Protein AF-A0A5C4XI73-F1 (afdb_monomer_lite)

InterPro domains:
  IPR036390 Winged helix DNA-binding domain superfamily [SSF46785] (6-81)

Foldseek 3Di:
DDLLLLLLLFAQDKDFLVSSQVSCVVVVDRDDSVVSVVSQVVCVVVQQKDWDQDPVRTIIIHGHDDDVNVVSNVVSVVVVVVVVVVPPDD

Radius of gyration: 13.86 Å; chains: 1; bounding box: 39×37×29 Å

Organism: NCBI:txid585398

Structure (mmCIF, N/CA/C/O backbone):
data_AF-A0A5C4XI73-F1
#
_entry.id   AF-A0A5C4XI73-F1
#
loop_
_atom_site.group_PDB
_atom_site.id
_atom_site.type_symbol
_atom_site.label_atom_id
_atom_site.label_alt_id
_atom_site.label_comp_id
_atom_site.label_asym_id
_atom_site.label_entity_id
_atom_site.label_seq_id
_atom_site.pdbx_PDB_ins_code
_atom_site.Cartn_x
_atom_site.Cartn_y
_atom_site.Cartn_z
_atom_site.occupancy
_atom_site.B_iso_or_equiv
_atom_site.auth_seq_id
_atom_site.auth_comp_id
_atom_site.auth_asym_id
_atom_site.auth_atom_id
_atom_site.pdbx_PDB_model_num
ATOM 1 N N . MET A 1 1 ? 6.435 -7.480 -9.855 1.00 74.94 1 MET A N 1
ATOM 2 C CA . MET A 1 1 ? 6.067 -6.572 -8.750 1.00 74.94 1 MET A CA 1
ATOM 3 C C . MET A 1 1 ? 4.957 -7.232 -7.957 1.00 74.94 1 MET A C 1
ATOM 5 O O . MET A 1 1 ? 3.942 -7.596 -8.545 1.00 74.94 1 MET A O 1
ATOM 9 N N . LYS A 1 2 ? 5.175 -7.453 -6.666 1.00 81.31 2 LYS A N 1
ATOM 10 C CA . LYS A 1 2 ? 4.197 -8.043 -5.750 1.00 81.31 2 LYS A CA 1
ATOM 11 C C . LYS A 1 2 ? 3.293 -6.940 -5.189 1.00 81.31 2 LYS A C 1
ATOM 13 O O . LYS A 1 2 ? 3.620 -5.759 -5.263 1.00 81.31 2 LYS A O 1
ATOM 18 N N . ALA A 1 3 ? 2.134 -7.311 -4.645 1.00 81.44 3 ALA A N 1
ATOM 19 C CA . ALA A 1 3 ? 1.257 -6.352 -3.965 1.00 81.44 3 ALA A CA 1
ATOM 20 C C . ALA A 1 3 ? 1.976 -5.688 -2.772 1.00 81.44 3 ALA A C 1
ATOM 22 O O . ALA A 1 3 ? 1.832 -4.488 -2.558 1.00 81.44 3 ALA A O 1
ATOM 23 N N . ASN A 1 4 ? 2.828 -6.449 -2.082 1.00 85.81 4 ASN A N 1
ATOM 24 C CA . ASN A 1 4 ? 3.645 -5.995 -0.957 1.00 85.81 4 ASN A CA 1
ATOM 25 C C . ASN A 1 4 ? 4.540 -4.800 -1.324 1.00 85.81 4 ASN A C 1
ATOM 27 O O . ASN A 1 4 ? 4.619 -3.851 -0.553 1.00 85.81 4 ASN A O 1
ATOM 31 N N . ASP A 1 5 ? 5.118 -4.781 -2.530 1.00 84.38 5 ASP A N 1
ATOM 32 C CA . ASP A 1 5 ? 5.954 -3.662 -2.997 1.00 84.38 5 ASP A CA 1
ATOM 33 C C . ASP A 1 5 ? 5.151 -2.351 -3.056 1.00 84.38 5 ASP A C 1
ATOM 35 O O . ASP A 1 5 ? 5.665 -1.278 -2.745 1.00 84.38 5 ASP A O 1
ATOM 39 N N . VAL A 1 6 ? 3.866 -2.440 -3.429 1.00 85.38 6 VAL A N 1
ATOM 40 C CA . VAL A 1 6 ? 2.948 -1.293 -3.446 1.00 85.38 6 VAL A CA 1
ATOM 41 C C . VAL A 1 6 ? 2.654 -0.832 -2.026 1.00 85.38 6 VAL A C 1
ATOM 43 O O . VAL A 1 6 ? 2.735 0.365 -1.772 1.00 85.38 6 VAL A O 1
ATOM 46 N N . LEU A 1 7 ? 2.364 -1.756 -1.104 1.00 87.50 7 LEU A N 1
ATOM 47 C CA . LEU A 1 7 ? 2.085 -1.435 0.299 1.00 87.50 7 LEU A CA 1
ATOM 48 C C . LEU A 1 7 ? 3.280 -0.723 0.958 1.00 87.50 7 LEU A C 1
ATOM 50 O O . LEU A 1 7 ? 3.110 0.334 1.557 1.00 87.50 7 LEU A O 1
ATOM 54 N N . LEU A 1 8 ? 4.498 -1.227 0.739 1.00 87.25 8 LEU A N 1
ATOM 55 C CA . LEU A 1 8 ? 5.754 -0.659 1.253 1.00 87.25 8 LEU A CA 1
ATOM 56 C C . LEU A 1 8 ? 6.175 0.662 0.582 1.00 87.25 8 LEU A C 1
ATOM 58 O O . LEU A 1 8 ? 7.176 1.273 0.973 1.00 87.25 8 LEU A O 1
ATOM 62 N N . CYS A 1 9 ? 5.480 1.082 -0.475 1.00 86.69 9 CYS A N 1
ATOM 63 C CA . CYS A 1 9 ? 5.670 2.380 -1.125 1.00 86.69 9 CYS A CA 1
ATOM 64 C C . CYS A 1 9 ? 4.666 3.437 -0.650 1.00 86.69 9 CYS A C 1
ATOM 66 O O . CYS A 1 9 ? 4.837 4.618 -0.975 1.00 86.69 9 CYS A O 1
ATOM 68 N N . LEU A 1 10 ? 3.631 3.036 0.089 1.00 88.31 10 LEU A N 1
ATOM 69 C CA . LEU A 1 10 ? 2.658 3.957 0.657 1.00 88.31 10 LEU A CA 1
ATOM 70 C C . LEU A 1 10 ? 3.215 4.631 1.915 1.00 88.31 10 LEU A C 1
ATOM 72 O O . LEU A 1 10 ? 4.118 4.127 2.575 1.00 88.31 10 LEU A O 1
ATOM 76 N N . SER A 1 11 ? 2.679 5.810 2.213 1.00 84.19 11 SER A N 1
ATOM 77 C CA . SER A 1 11 ? 3.000 6.596 3.402 1.00 84.19 11 SER A CA 1
ATOM 78 C C . SER A 1 11 ? 1.736 6.871 4.200 1.00 84.19 11 SER A C 1
ATOM 80 O O . SER A 1 11 ? 0.625 6.727 3.686 1.00 84.19 11 SER A O 1
ATOM 82 N N . LEU A 1 12 ? 1.928 7.314 5.441 1.00 81.56 12 LEU A N 1
ATOM 83 C CA . LEU A 1 12 ? 0.861 7.841 6.292 1.00 81.56 12 LEU A CA 1
ATOM 84 C C . LEU A 1 12 ? 0.275 9.153 5.737 1.00 81.56 12 LEU A C 1
ATOM 86 O O . LEU A 1 12 ? -0.889 9.460 5.974 1.00 81.56 12 LEU A O 1
ATOM 90 N N . GLU A 1 13 ? 1.053 9.895 4.945 1.00 88.31 13 GLU A N 1
ATOM 91 C CA . GLU A 1 13 ? 0.586 11.083 4.226 1.00 88.31 13 GLU A CA 1
ATOM 92 C C . GLU A 1 13 ? -0.200 10.733 2.954 1.00 88.31 13 GLU A C 1
ATOM 94 O O . GLU A 1 13 ? 0.065 9.718 2.299 1.00 88.31 13 GLU A O 1
ATOM 99 N N . GLU A 1 14 ? -1.142 11.611 2.590 1.00 90.31 14 GLU A N 1
ATOM 100 C CA . GLU A 1 14 ? -1.939 11.514 1.365 1.00 90.31 14 GLU A CA 1
ATOM 101 C C . GLU A 1 14 ? -1.067 11.663 0.110 1.00 90.31 14 GLU A C 1
ATOM 103 O O . GLU A 1 14 ? -0.328 12.630 -0.055 1.00 90.31 14 GLU A O 1
ATOM 108 N N . GLN A 1 15 ? -1.202 10.721 -0.821 1.00 91.56 15 GLN A N 1
ATOM 109 C CA . GLN A 1 15 ? -0.439 10.702 -2.068 1.00 91.56 15 GLN A CA 1
ATOM 110 C C . GLN A 1 15 ? -1.341 10.480 -3.274 1.00 91.56 15 GLN A C 1
ATOM 112 O O . GLN A 1 15 ? -2.344 9.761 -3.203 1.00 91.56 15 GLN A O 1
ATOM 117 N N . ARG A 1 16 ? -0.955 11.036 -4.426 1.00 90.88 16 ARG A N 1
ATOM 118 C CA . ARG A 1 16 ? -1.618 10.721 -5.695 1.00 90.88 16 ARG A CA 1
ATOM 119 C C . ARG A 1 16 ? -1.105 9.393 -6.241 1.00 90.88 16 ARG A C 1
ATOM 121 O O . ARG A 1 16 ? 0.013 8.961 -5.973 1.00 90.88 16 ARG A O 1
ATOM 128 N N . GLN A 1 17 ? -1.906 8.762 -7.099 1.00 90.12 17 GLN A N 1
ATOM 129 C CA . GLN A 1 17 ? -1.500 7.533 -7.799 1.00 90.12 17 GLN A CA 1
ATOM 130 C C . GLN A 1 17 ? -0.231 7.724 -8.644 1.00 90.12 17 GLN A C 1
ATOM 132 O O . GLN A 1 17 ? 0.551 6.786 -8.775 1.00 90.12 17 GLN A O 1
ATOM 137 N N . SER A 1 18 ? -0.039 8.918 -9.219 1.00 89.00 18 SER A N 1
ATOM 138 C CA . SER A 1 18 ? 1.181 9.286 -9.947 1.00 89.00 18 SER A CA 1
ATOM 139 C C . SER A 1 18 ? 2.406 9.184 -9.048 1.00 89.00 18 SER A C 1
ATOM 141 O O . SER A 1 18 ? 3.366 8.511 -9.401 1.00 89.00 18 SER A O 1
ATOM 143 N N . ASP A 1 19 ? 2.322 9.754 -7.851 1.00 90.75 19 ASP A N 1
ATOM 144 C CA . ASP A 1 19 ? 3.447 9.861 -6.925 1.00 90.75 19 ASP A CA 1
ATOM 145 C C . ASP A 1 19 ? 3.845 8.472 -6.411 1.00 90.75 19 ASP A C 1
ATOM 147 O O . ASP A 1 19 ? 5.027 8.133 -6.337 1.00 90.75 19 ASP A O 1
ATOM 151 N N . ILE A 1 20 ? 2.848 7.622 -6.142 1.00 90.88 20 ILE A N 1
ATOM 152 C CA . ILE A 1 20 ? 3.052 6.219 -5.761 1.00 90.88 20 ILE A CA 1
ATOM 153 C C . ILE A 1 20 ? 3.727 5.444 -6.902 1.00 90.88 20 ILE A C 1
ATOM 155 O O . ILE A 1 20 ? 4.679 4.698 -6.664 1.00 90.88 20 ILE A O 1
ATOM 159 N N . ARG A 1 21 ? 3.278 5.629 -8.153 1.00 91.00 21 ARG A N 1
ATOM 160 C CA . ARG A 1 21 ? 3.906 4.994 -9.323 1.00 91.00 21 ARG A CA 1
ATOM 161 C C . ARG A 1 21 ? 5.351 5.447 -9.492 1.00 91.00 21 ARG A C 1
ATOM 163 O O . ARG A 1 21 ? 6.214 4.621 -9.777 1.00 91.00 21 ARG A O 1
ATOM 170 N N . ASP A 1 22 ? 5.623 6.731 -9.321 1.00 90.94 22 ASP A N 1
ATOM 171 C CA . ASP A 1 22 ? 6.963 7.278 -9.495 1.00 90.94 22 ASP A CA 1
ATOM 172 C C . ASP A 1 22 ? 7.911 6.748 -8.409 1.00 90.94 22 ASP A C 1
ATOM 174 O O . ASP A 1 22 ? 9.047 6.379 -8.708 1.00 90.94 22 ASP A O 1
ATOM 178 N N . ARG A 1 23 ? 7.434 6.590 -7.164 1.00 90.38 23 ARG A N 1
ATOM 179 C CA . ARG A 1 23 ? 8.183 5.910 -6.090 1.00 90.38 23 ARG A CA 1
ATOM 180 C C . ARG A 1 23 ? 8.463 4.442 -6.417 1.00 90.38 23 ARG A C 1
ATOM 182 O O . ARG A 1 23 ? 9.593 3.993 -6.237 1.00 90.38 23 ARG A O 1
ATOM 189 N N . LEU A 1 24 ? 7.474 3.714 -6.936 1.00 89.50 24 LEU A N 1
ATOM 190 C CA . LEU A 1 24 ? 7.653 2.331 -7.396 1.00 89.50 24 LEU A CA 1
ATOM 191 C C . LEU A 1 24 ? 8.678 2.247 -8.537 1.00 89.50 24 LEU A C 1
ATOM 193 O O . LEU A 1 24 ? 9.556 1.387 -8.513 1.00 89.50 24 LEU A O 1
ATOM 197 N N . THR A 1 25 ? 8.633 3.199 -9.469 1.00 89.06 25 THR A N 1
ATOM 198 C CA . THR A 1 25 ? 9.564 3.297 -10.605 1.00 89.06 25 THR A CA 1
ATOM 199 C C . THR A 1 25 ? 10.990 3.559 -10.142 1.00 89.06 25 THR A C 1
ATOM 201 O O . THR A 1 25 ? 11.912 2.895 -10.608 1.00 89.06 25 THR A O 1
ATOM 204 N N . LYS A 1 26 ? 11.181 4.436 -9.148 1.00 89.00 26 LYS A N 1
ATOM 205 C CA . LYS A 1 26 ? 12.487 4.662 -8.504 1.00 89.00 26 LYS A CA 1
ATOM 206 C C . LYS A 1 26 ? 13.048 3.413 -7.816 1.00 89.00 26 LYS A C 1
ATOM 208 O O . LYS A 1 26 ? 14.261 3.290 -7.704 1.00 89.00 26 LYS A O 1
ATOM 213 N N . ARG A 1 27 ? 12.192 2.482 -7.383 1.00 85.06 27 ARG A N 1
ATOM 214 C CA . ARG A 1 27 ? 12.591 1.169 -6.838 1.00 85.06 27 ARG A CA 1
ATOM 215 C C . ARG A 1 27 ? 12.771 0.088 -7.917 1.00 85.06 27 ARG A C 1
ATOM 217 O O . ARG A 1 27 ? 12.961 -1.075 -7.584 1.00 85.06 27 ARG A O 1
ATOM 224 N N . GLY A 1 28 ? 12.710 0.453 -9.200 1.00 86.69 28 GLY A N 1
ATOM 225 C CA . GLY A 1 28 ? 12.876 -0.469 -10.328 1.00 86.69 28 GLY A CA 1
ATOM 226 C C . GLY A 1 28 ? 11.593 -1.185 -10.762 1.00 86.69 28 GLY A C 1
ATOM 227 O O . GLY A 1 28 ? 11.642 -2.075 -11.610 1.00 86.69 28 GLY A O 1
ATOM 228 N N . HIS A 1 29 ? 10.430 -0.817 -10.219 1.00 86.94 29 HIS A N 1
ATOM 229 C CA . HIS A 1 29 ? 9.145 -1.381 -10.627 1.00 86.94 29 HIS A CA 1
ATOM 230 C C . HIS A 1 29 ? 8.408 -0.443 -11.580 1.00 86.94 29 HIS A C 1
ATOM 232 O O . HIS A 1 29 ? 8.100 0.683 -11.218 1.00 86.94 29 HIS A O 1
ATOM 238 N N . VAL A 1 30 ? 8.010 -0.926 -12.759 1.00 86.12 30 VAL A N 1
ATOM 239 C CA . VAL A 1 30 ? 7.237 -0.126 -13.728 1.00 86.12 30 VAL A CA 1
ATOM 240 C C . VAL A 1 30 ? 5.805 -0.667 -13.841 1.00 86.12 30 VAL A C 1
ATOM 242 O O . VAL A 1 30 ? 5.471 -1.349 -14.812 1.00 86.12 30 VAL A O 1
ATOM 245 N N . PRO A 1 31 ? 4.936 -0.458 -12.833 1.00 84.62 31 PRO A N 1
ATOM 246 C CA . PRO A 1 31 ? 3.578 -0.969 -12.891 1.00 84.62 31 PRO A CA 1
ATOM 247 C C . PRO A 1 31 ? 2.711 -0.172 -13.858 1.00 84.62 31 PRO A C 1
ATOM 249 O O . PRO A 1 31 ? 2.787 1.056 -13.946 1.00 84.62 31 PRO A O 1
ATOM 252 N N . SER A 1 32 ? 1.787 -0.871 -14.515 1.00 90.19 32 SER A N 1
ATOM 253 C CA . SER A 1 32 ? 0.712 -0.198 -15.232 1.00 90.19 32 SER A CA 1
ATOM 254 C C . SER A 1 32 ? -0.203 0.539 -14.247 1.00 90.19 32 SER A C 1
ATOM 256 O O . SER A 1 32 ? -0.483 0.064 -13.142 1.00 90.19 32 SER A O 1
ATOM 258 N N . MET A 1 33 ? -0.729 1.695 -14.661 1.00 87.81 33 MET A N 1
ATOM 259 C CA . MET A 1 33 ? -1.686 2.457 -13.845 1.00 87.81 33 MET A CA 1
ATOM 260 C C . MET A 1 33 ? -2.954 1.651 -13.538 1.00 87.81 33 MET A C 1
ATOM 262 O O . MET A 1 33 ? -3.533 1.798 -12.464 1.00 87.81 33 MET A O 1
ATOM 266 N N . ALA A 1 34 ? -3.378 0.780 -14.459 1.00 90.19 34 ALA A N 1
ATOM 267 C CA . ALA A 1 34 ? -4.513 -0.114 -14.250 1.00 90.19 34 ALA A CA 1
ATOM 268 C C . ALA A 1 34 ? -4.245 -1.113 -13.114 1.00 90.19 34 ALA A C 1
ATOM 270 O O . ALA A 1 34 ? -5.088 -1.278 -12.231 1.00 90.19 34 ALA A O 1
ATOM 271 N N . TYR A 1 35 ? -3.054 -1.724 -13.097 1.00 89.81 35 TYR A N 1
ATOM 272 C CA . TYR A 1 35 ? -2.645 -2.625 -12.023 1.00 89.81 35 TYR A CA 1
ATOM 273 C C . TYR A 1 35 ? -2.552 -1.885 -10.687 1.00 89.81 35 TYR A C 1
ATOM 275 O O . TYR A 1 35 ? -3.143 -2.325 -9.704 1.00 89.81 35 TYR A O 1
ATOM 283 N N . LEU A 1 36 ? -1.885 -0.725 -10.660 1.00 90.56 36 LEU A N 1
ATOM 284 C CA . LEU A 1 36 ? -1.745 0.079 -9.445 1.00 90.56 36 LEU A CA 1
ATOM 285 C C . LEU A 1 36 ? -3.113 0.454 -8.856 1.00 90.56 36 LEU A C 1
ATOM 287 O O . LEU A 1 36 ? -3.350 0.253 -7.669 1.00 90.56 36 LEU A O 1
ATOM 291 N N . ARG A 1 37 ? -4.051 0.917 -9.691 1.00 90.56 37 ARG A N 1
ATOM 292 C CA . ARG A 1 37 ? -5.424 1.229 -9.263 1.00 90.56 37 ARG A CA 1
ATOM 293 C C . ARG A 1 37 ? -6.148 0.021 -8.686 1.00 90.56 37 ARG A C 1
ATOM 295 O O . ARG A 1 37 ? -6.825 0.157 -7.670 1.00 90.56 37 ARG A O 1
ATOM 302 N N . LYS A 1 38 ? -6.033 -1.143 -9.330 1.00 91.75 38 LYS A N 1
ATOM 303 C CA . LYS A 1 38 ? -6.663 -2.380 -8.853 1.00 91.75 38 LYS A CA 1
ATOM 304 C C . LYS A 1 38 ? -6.116 -2.774 -7.480 1.00 91.75 38 LYS A C 1
ATOM 306 O O . LYS A 1 38 ? -6.900 -3.070 -6.586 1.00 91.75 38 LYS A O 1
ATOM 311 N N . THR A 1 39 ? -4.799 -2.714 -7.304 1.00 92.62 39 THR A N 1
ATOM 312 C CA . THR A 1 39 ? -4.133 -3.039 -6.036 1.00 92.62 39 THR A CA 1
ATOM 313 C C . THR A 1 39 ? -4.518 -2.065 -4.926 1.00 92.62 39 THR A C 1
ATOM 315 O O . THR A 1 39 ? -4.908 -2.502 -3.851 1.00 92.62 39 THR A O 1
ATOM 318 N N . LEU A 1 40 ? -4.517 -0.755 -5.194 1.00 91.62 40 LEU A N 1
ATOM 319 C CA . LEU A 1 40 ? -4.916 0.253 -4.206 1.00 91.62 40 LEU A CA 1
ATOM 320 C C . LEU A 1 40 ? -6.384 0.121 -3.786 1.00 91.62 40 LEU A C 1
ATOM 322 O O . LEU A 1 40 ? -6.705 0.290 -2.615 1.00 91.62 40 LEU A O 1
ATOM 326 N N . ARG A 1 41 ? -7.283 -0.211 -4.722 1.00 91.38 41 ARG A N 1
ATOM 327 C CA . ARG A 1 41 ? -8.687 -0.496 -4.388 1.00 91.38 41 ARG A CA 1
ATOM 328 C C . ARG A 1 41 ? -8.831 -1.742 -3.527 1.00 91.38 41 ARG A C 1
ATOM 330 O O . ARG A 1 41 ? -9.648 -1.731 -2.618 1.00 91.38 41 ARG A O 1
ATOM 337 N N . LYS A 1 42 ? -8.048 -2.787 -3.808 1.00 92.88 42 LYS A N 1
ATOM 338 C CA . LYS A 1 42 ? -8.032 -3.994 -2.980 1.00 92.88 42 LYS A CA 1
ATOM 339 C C . LYS A 1 42 ? -7.585 -3.659 -1.556 1.00 92.88 42 LYS A C 1
ATOM 341 O O . LYS A 1 42 ? -8.307 -3.962 -0.624 1.00 92.88 42 LYS A O 1
ATOM 346 N N . PHE A 1 43 ? -6.480 -2.936 -1.398 1.00 93.00 43 PHE A N 1
ATOM 347 C CA . PHE A 1 43 ? -6.017 -2.511 -0.076 1.00 93.00 43 PHE A CA 1
ATOM 348 C C . PHE A 1 43 ? -7.002 -1.603 0.656 1.00 93.00 43 PHE A C 1
ATOM 350 O O . PHE A 1 43 ? -7.107 -1.688 1.873 1.00 93.00 43 PHE A O 1
ATOM 357 N N . ALA A 1 44 ? -7.748 -0.767 -0.066 1.00 91.56 44 ALA A N 1
ATOM 358 C CA . ALA A 1 44 ? -8.813 0.016 0.545 1.00 91.56 44 ALA A CA 1
ATOM 359 C C . ALA A 1 44 ? -9.992 -0.848 1.017 1.00 91.56 44 ALA A C 1
ATOM 361 O O . ALA A 1 44 ? -10.547 -0.587 2.078 1.00 91.56 44 ALA A O 1
ATOM 362 N N . ALA A 1 45 ? -10.350 -1.891 0.263 1.00 91.75 45 ALA A N 1
ATOM 363 C CA . ALA A 1 45 ? -11.367 -2.856 0.679 1.00 91.75 45 ALA A CA 1
ATOM 364 C C . ALA A 1 45 ? -10.910 -3.699 1.883 1.00 91.75 45 ALA A C 1
ATOM 366 O O . ALA A 1 45 ? -11.714 -3.981 2.763 1.00 91.75 45 ALA A O 1
ATOM 367 N N . ASP A 1 46 ? -9.619 -4.034 1.942 1.00 89.94 46 ASP A N 1
ATOM 368 C CA . ASP A 1 46 ? -9.001 -4.788 3.039 1.00 89.94 46 ASP A CA 1
ATOM 369 C C . ASP A 1 46 ? -8.732 -3.910 4.286 1.00 89.94 46 ASP A C 1
ATOM 371 O O . ASP A 1 46 ? -8.176 -4.387 5.271 1.00 89.94 46 ASP A O 1
ATOM 375 N N . GLY A 1 47 ? -9.088 -2.618 4.257 1.00 91.50 47 GLY A N 1
ATOM 376 C CA . GLY A 1 47 ? -8.882 -1.686 5.373 1.00 91.50 47 GLY A CA 1
ATOM 377 C C . GLY A 1 47 ? -7.430 -1.240 5.581 1.00 91.50 47 GLY A C 1
ATOM 378 O O . GLY A 1 47 ? -7.135 -0.558 6.555 1.00 91.50 47 GLY A O 1
ATOM 379 N N . LEU A 1 48 ? -6.522 -1.581 4.663 1.00 91.19 48 LEU A N 1
ATOM 380 C CA . LEU A 1 48 ? -5.095 -1.260 4.759 1.00 91.19 48 LEU A CA 1
ATOM 381 C C . LEU A 1 48 ? -4.763 0.160 4.281 1.00 91.19 48 LEU A C 1
ATOM 383 O O . LEU A 1 48 ? -3.727 0.728 4.628 1.00 91.19 48 LEU A O 1
ATOM 387 N N . VAL A 1 49 ? -5.620 0.727 3.432 1.00 92.94 49 VAL A N 1
ATOM 388 C CA . VAL A 1 49 ? -5.403 2.017 2.771 1.00 92.94 49 VAL A CA 1
ATOM 389 C C . VAL A 1 49 ? -6.678 2.839 2.817 1.00 92.94 49 VAL A C 1
ATOM 391 O O . VAL A 1 49 ? -7.752 2.366 2.466 1.00 92.94 49 VAL A O 1
ATOM 394 N N . VAL A 1 50 ? -6.562 4.113 3.169 1.00 92.88 50 VAL A N 1
ATOM 395 C CA . VAL A 1 50 ? -7.674 5.058 3.082 1.00 92.88 50 VAL A CA 1
ATOM 396 C C . VAL A 1 50 ? -7.622 5.758 1.731 1.00 92.88 50 VAL A C 1
ATOM 398 O O . VAL A 1 50 ? -6.587 6.295 1.333 1.00 92.88 50 VAL A O 1
ATOM 401 N N . MET A 1 51 ? -8.753 5.763 1.024 1.00 92.88 51 MET A N 1
ATOM 40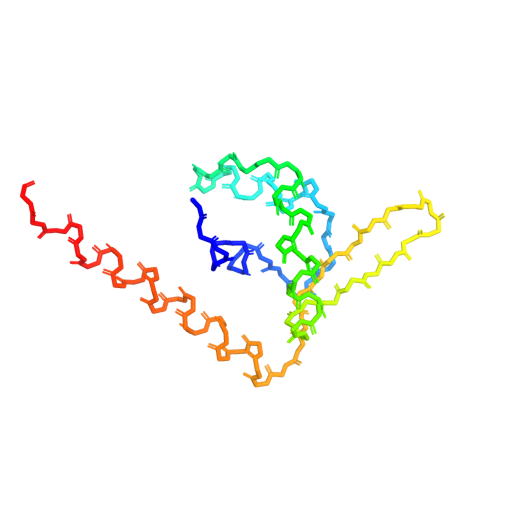2 C CA . MET A 1 51 ? -8.930 6.518 -0.213 1.00 92.88 51 MET A CA 1
ATOM 403 C C . MET A 1 51 ? -9.782 7.755 0.055 1.00 92.88 51 MET A C 1
ATOM 405 O O . MET A 1 51 ? -10.920 7.643 0.505 1.00 92.88 51 MET A O 1
ATOM 409 N N . ARG A 1 52 ? -9.268 8.927 -0.312 1.00 90.94 52 ARG A N 1
ATOM 410 C CA . ARG A 1 52 ? -10.031 10.175 -0.330 1.00 90.94 52 ARG A CA 1
ATOM 411 C C . ARG A 1 52 ? -10.232 10.633 -1.765 1.00 90.94 52 ARG A C 1
ATOM 413 O O . ARG A 1 52 ? -9.283 10.727 -2.543 1.00 90.94 52 ARG A O 1
ATOM 420 N N . LYS A 1 53 ? -11.477 10.931 -2.126 1.00 89.25 53 LYS A N 1
ATOM 421 C CA . LYS A 1 53 ? -11.806 11.554 -3.409 1.00 89.25 53 LYS A CA 1
ATOM 422 C C . LYS A 1 53 ? -11.853 13.068 -3.216 1.00 89.25 53 LYS A C 1
ATOM 424 O O . LYS A 1 53 ? -12.581 13.548 -2.355 1.00 89.25 53 LYS A O 1
ATOM 429 N N . ALA A 1 54 ? -11.062 13.799 -3.987 1.00 85.50 54 ALA A N 1
ATOM 430 C CA . ALA A 1 54 ? -11.110 15.252 -4.031 1.00 85.50 54 ALA A CA 1
ATOM 431 C C . ALA A 1 54 ? -12.190 15.737 -5.004 1.00 85.50 54 ALA A C 1
ATOM 433 O O . ALA A 1 54 ? -12.572 15.028 -5.940 1.00 85.50 54 ALA A O 1
ATOM 434 N N . GLU A 1 55 ? -12.654 16.968 -4.795 1.00 83.88 55 GLU A N 1
ATOM 435 C CA . GLU A 1 55 ? -13.714 17.602 -5.591 1.00 83.88 55 GLU A CA 1
ATOM 436 C C . GLU A 1 55 ? -13.341 17.739 -7.072 1.00 83.88 55 GLU A C 1
ATOM 438 O O . GLU A 1 55 ? -14.189 17.595 -7.946 1.00 83.88 55 GLU A O 1
ATOM 443 N N . ASN A 1 56 ? -12.050 17.896 -7.374 1.00 85.12 56 ASN A N 1
ATOM 444 C CA . ASN A 1 56 ? -11.521 17.924 -8.741 1.00 85.12 56 ASN A CA 1
ATOM 445 C C . ASN A 1 56 ? -11.457 16.540 -9.425 1.00 85.12 56 ASN A C 1
ATOM 447 O O . ASN A 1 56 ? -10.848 16.402 -10.484 1.00 85.12 56 ASN A O 1
ATOM 451 N N . GLY A 1 57 ? -12.018 15.496 -8.808 1.00 81.44 57 GLY A N 1
ATOM 452 C CA . GLY A 1 57 ? -11.997 14.126 -9.322 1.00 81.44 57 GLY A CA 1
ATOM 453 C C . GLY A 1 57 ? -10.697 13.360 -9.055 1.00 81.44 57 GLY A C 1
ATOM 454 O O . GLY A 1 57 ? -10.596 12.192 -9.437 1.00 81.44 57 GLY A O 1
ATOM 455 N N . GLY A 1 58 ? -9.716 13.969 -8.383 1.00 84.69 58 GLY A N 1
ATOM 456 C CA . GLY A 1 58 ? -8.493 13.298 -7.949 1.00 84.69 58 GLY A CA 1
ATOM 457 C C . GLY A 1 58 ? -8.752 12.268 -6.845 1.00 84.69 58 GLY A C 1
ATOM 458 O O . GLY A 1 58 ? -9.586 12.474 -5.967 1.00 84.69 58 GLY A O 1
ATOM 459 N N . CYS A 1 59 ? -8.015 11.157 -6.865 1.00 87.62 59 CYS A N 1
ATOM 460 C CA . CYS A 1 59 ? -7.993 10.189 -5.767 1.00 87.62 59 CYS A CA 1
ATOM 461 C C . CYS A 1 59 ? -6.653 10.264 -5.036 1.00 87.62 59 CYS A C 1
ATOM 463 O O . CYS A 1 59 ? -5.602 10.090 -5.661 1.00 87.62 59 CYS A O 1
ATOM 465 N N . PHE A 1 60 ? -6.725 10.441 -3.724 1.00 91.25 60 PHE A N 1
ATOM 466 C CA . PHE A 1 60 ? -5.598 10.417 -2.805 1.00 91.25 60 PHE A CA 1
ATOM 467 C C . PHE A 1 60 ? -5.644 9.145 -1.965 1.00 91.25 60 PHE A C 1
ATOM 469 O O . PHE A 1 60 ? -6.725 8.665 -1.617 1.00 91.25 60 PHE A O 1
ATOM 476 N N . TYR A 1 61 ? -4.472 8.589 -1.682 1.00 92.38 61 TYR A N 1
ATOM 477 C CA . TYR A 1 61 ? -4.303 7.340 -0.950 1.00 92.38 61 TYR A CA 1
ATOM 478 C C . TYR A 1 61 ? -3.295 7.549 0.173 1.00 92.38 61 TYR A C 1
ATOM 480 O O . TYR A 1 61 ? -2.242 8.146 -0.056 1.00 92.38 61 TYR A O 1
ATOM 488 N N . ARG A 1 62 ? -3.600 7.023 1.356 1.00 93.00 62 ARG A N 1
ATOM 489 C CA . ARG A 1 62 ? -2.671 6.930 2.489 1.00 93.00 62 ARG A CA 1
ATOM 490 C C . ARG A 1 62 ? -2.814 5.578 3.172 1.00 93.00 62 ARG A C 1
ATOM 492 O O . ARG A 1 62 ? -3.872 4.958 3.063 1.00 93.00 62 ARG A O 1
ATOM 499 N N . LEU A 1 63 ? -1.782 5.129 3.875 1.00 92.00 63 LEU A N 1
ATOM 500 C CA . LEU A 1 63 ? -1.917 3.984 4.776 1.00 92.00 63 LEU A CA 1
ATOM 501 C C . LEU A 1 63 ? -2.992 4.285 5.826 1.00 92.00 63 LEU A C 1
ATOM 503 O O . LEU A 1 63 ? -3.097 5.413 6.316 1.00 92.00 63 LEU A O 1
ATOM 507 N N . ALA A 1 64 ? -3.811 3.279 6.119 1.00 9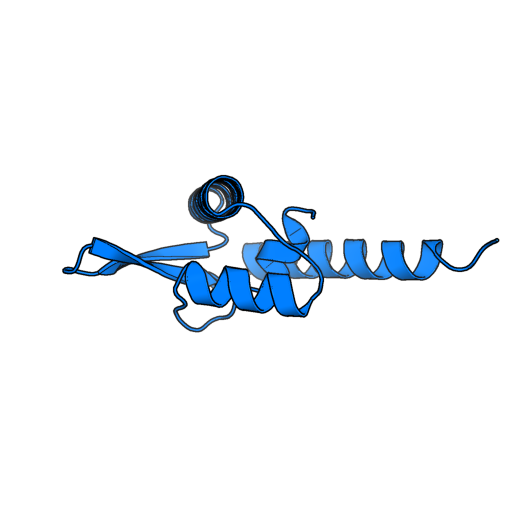1.19 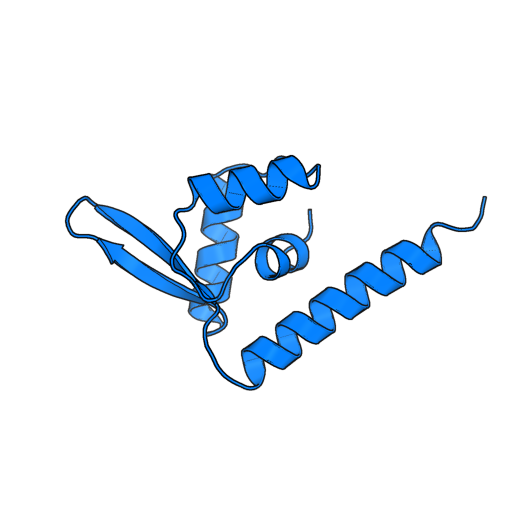64 ALA A N 1
ATOM 508 C CA . ALA A 1 64 ? -4.662 3.313 7.295 1.00 91.19 64 ALA A CA 1
ATOM 509 C C . ALA A 1 64 ? -3.801 3.167 8.564 1.00 91.19 64 ALA A C 1
ATOM 511 O O . ALA A 1 64 ? -2.599 2.910 8.494 1.00 91.19 64 ALA A O 1
ATOM 512 N N . GLU A 1 65 ? -4.423 3.335 9.723 1.00 87.56 65 GLU A N 1
ATOM 513 C CA . GLU A 1 65 ? -3.781 3.159 11.025 1.00 87.56 65 GLU A CA 1
ATOM 514 C C . GLU A 1 65 ? -4.375 1.928 11.717 1.00 87.56 65 GLU A C 1
ATOM 516 O O . GLU A 1 65 ? -5.563 1.639 11.554 1.00 87.56 65 GLU A O 1
ATOM 521 N N . GLY A 1 66 ? -3.551 1.213 12.485 1.00 88.62 66 GLY A N 1
ATOM 522 C CA . GLY A 1 66 ? -3.975 0.081 13.308 1.00 88.62 66 GLY A CA 1
ATOM 523 C C . GLY A 1 66 ? -3.184 -1.206 13.074 1.00 88.62 66 GLY A C 1
ATOM 524 O O . GLY A 1 66 ? -2.438 -1.349 12.105 1.00 88.62 66 GLY A O 1
ATOM 525 N N . GLU A 1 67 ? -3.406 -2.169 13.966 1.00 87.75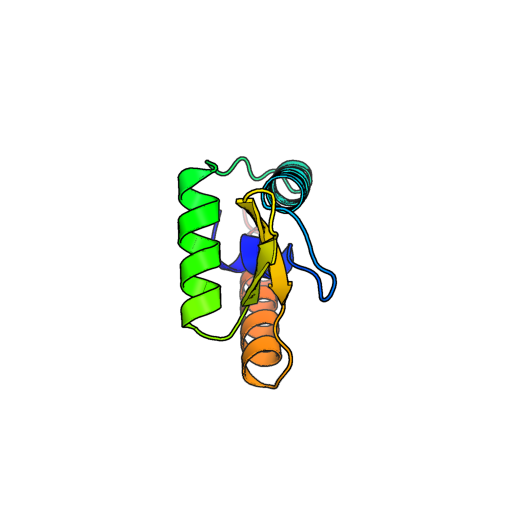 67 GLU A N 1
ATOM 526 C CA . GLU A 1 67 ? -2.665 -3.436 14.053 1.00 87.75 67 GLU A CA 1
ATOM 527 C C . GLU A 1 67 ? -2.678 -4.238 12.741 1.00 87.75 67 GLU A C 1
ATOM 529 O O . GLU A 1 67 ? -1.662 -4.794 12.333 1.00 87.75 67 GLU A O 1
ATOM 534 N N . ALA A 1 68 ? -3.801 -4.243 12.016 1.00 86.31 68 ALA A N 1
ATOM 535 C CA . ALA A 1 68 ? -3.905 -4.942 10.734 1.00 86.31 68 ALA A CA 1
ATOM 536 C C . ALA A 1 68 ? -2.958 -4.370 9.661 1.00 86.31 68 ALA A C 1
ATOM 538 O O . ALA A 1 68 ? -2.445 -5.113 8.822 1.00 86.31 68 ALA A O 1
ATOM 539 N N . VAL A 1 69 ? -2.710 -3.056 9.688 1.00 88.75 69 VAL A N 1
ATOM 540 C CA . VAL A 1 69 ? -1.778 -2.388 8.768 1.00 88.75 69 VAL A CA 1
ATOM 541 C C . VAL A 1 69 ? -0.345 -2.713 9.150 1.00 88.75 69 VAL A C 1
ATOM 543 O O . VAL A 1 69 ? 0.452 -3.043 8.275 1.00 88.75 69 VAL A O 1
ATOM 546 N N . GLU A 1 70 ? -0.027 -2.664 10.443 1.00 88.19 70 GLU A N 1
ATOM 547 C CA . GLU A 1 70 ? 1.296 -3.020 10.959 1.00 88.19 70 GLU A CA 1
ATOM 548 C C . GLU A 1 70 ? 1.645 -4.473 10.627 1.00 88.19 70 GLU A C 1
ATOM 550 O O . GLU A 1 70 ? 2.695 -4.720 10.042 1.00 88.19 70 GLU A O 1
ATOM 555 N N . ALA A 1 71 ? 0.730 -5.417 10.863 1.00 88.62 71 ALA A N 1
ATOM 556 C CA . ALA A 1 71 ? 0.918 -6.824 10.513 1.00 88.62 71 ALA A CA 1
ATOM 557 C C . ALA A 1 71 ? 1.109 -7.036 8.999 1.00 88.62 71 ALA A C 1
ATOM 559 O O . ALA A 1 71 ? 1.943 -7.839 8.570 1.00 88.62 71 ALA A O 1
ATOM 560 N N . ALA A 1 72 ? 0.364 -6.305 8.163 1.00 88.50 72 ALA A N 1
ATOM 561 C CA . ALA A 1 72 ? 0.523 -6.375 6.713 1.00 88.50 72 ALA A CA 1
ATOM 562 C C . ALA A 1 72 ? 1.868 -5.789 6.245 1.00 88.50 72 ALA A C 1
ATOM 564 O O . ALA A 1 72 ? 2.483 -6.328 5.321 1.00 88.50 72 ALA A O 1
ATOM 565 N N . LEU A 1 73 ? 2.334 -4.705 6.874 1.00 89.38 73 LEU A N 1
ATOM 566 C CA . LEU A 1 73 ? 3.646 -4.111 6.612 1.00 89.38 73 LEU A CA 1
ATOM 567 C C . LEU A 1 73 ? 4.783 -5.027 7.065 1.00 89.38 73 LEU A C 1
ATOM 569 O O . LEU A 1 73 ? 5.749 -5.183 6.321 1.00 89.38 73 LEU A O 1
ATOM 573 N N . ASP A 1 74 ? 4.653 -5.657 8.230 1.00 89.00 74 ASP A N 1
ATOM 574 C CA . ASP A 1 74 ? 5.640 -6.590 8.775 1.00 89.00 74 ASP A CA 1
ATOM 575 C C . ASP A 1 74 ? 5.769 -7.831 7.879 1.00 89.00 74 ASP A C 1
ATOM 577 O O . ASP A 1 74 ? 6.850 -8.148 7.383 1.00 89.00 74 ASP A O 1
ATOM 581 N N . SER A 1 75 ? 4.639 -8.432 7.491 1.00 87.31 75 SER A N 1
ATOM 582 C CA . SER A 1 75 ? 4.609 -9.538 6.523 1.00 87.31 75 SER A CA 1
ATOM 583 C C . SER A 1 75 ? 5.202 -9.152 5.158 1.00 87.31 75 SER A C 1
ATOM 585 O O . SER A 1 75 ? 5.899 -9.945 4.504 1.00 87.31 75 SER A O 1
ATOM 587 N N . ALA A 1 76 ? 4.949 -7.920 4.703 1.00 86.94 76 ALA A N 1
ATOM 588 C CA . ALA A 1 76 ? 5.531 -7.398 3.474 1.00 86.94 76 ALA A CA 1
ATOM 589 C C . ALA A 1 76 ? 7.058 -7.247 3.582 1.00 86.94 76 ALA A C 1
ATOM 591 O O . ALA A 1 76 ? 7.768 -7.637 2.648 1.00 86.94 76 ALA A O 1
ATOM 592 N N . TRP A 1 77 ? 7.554 -6.747 4.716 1.00 84.44 77 TRP A N 1
ATOM 593 C CA . TRP A 1 77 ? 8.978 -6.629 5.024 1.00 84.44 77 TRP A CA 1
ATOM 594 C C . TRP A 1 77 ? 9.675 -7.983 5.111 1.00 84.44 77 TRP A C 1
ATOM 596 O O . TRP A 1 77 ? 10.719 -8.164 4.478 1.00 84.44 77 TRP A O 1
ATOM 606 N N . ASP A 1 78 ? 9.083 -8.951 5.805 1.00 87.19 78 ASP A N 1
ATOM 607 C CA . ASP A 1 78 ? 9.609 -10.311 5.907 1.00 87.19 78 ASP A CA 1
ATOM 608 C C . ASP A 1 78 ? 9.728 -10.968 4.534 1.00 87.19 78 ASP A C 1
ATOM 610 O O . ASP A 1 78 ? 10.774 -11.513 4.178 1.00 87.19 78 ASP A O 1
ATOM 614 N N . THR A 1 79 ? 8.702 -10.821 3.694 1.00 82.12 79 THR A N 1
ATOM 615 C CA . THR A 1 79 ? 8.733 -11.332 2.318 1.00 82.12 79 THR A CA 1
ATOM 616 C C . THR A 1 79 ? 9.881 -10.719 1.509 1.00 82.12 79 THR A C 1
ATOM 618 O O . THR A 1 79 ? 10.526 -11.414 0.716 1.00 82.12 79 THR A O 1
ATOM 621 N N . GLN A 1 80 ? 10.140 -9.419 1.679 1.00 77.88 80 GLN A N 1
ATOM 622 C CA . GLN A 1 80 ? 11.234 -8.734 0.992 1.00 77.88 80 GLN A CA 1
ATOM 623 C C . GLN A 1 80 ? 12.600 -9.181 1.534 1.00 77.88 80 GLN A C 1
ATOM 625 O O . GLN A 1 80 ? 13.514 -9.452 0.753 1.00 77.88 80 GLN A O 1
ATOM 630 N N . ARG A 1 81 ? 12.736 -9.328 2.854 1.00 76.12 81 ARG A N 1
ATOM 631 C CA . ARG A 1 81 ? 13.957 -9.798 3.518 1.00 76.12 81 ARG A CA 1
ATOM 632 C C . ARG A 1 81 ? 14.306 -11.235 3.126 1.00 76.12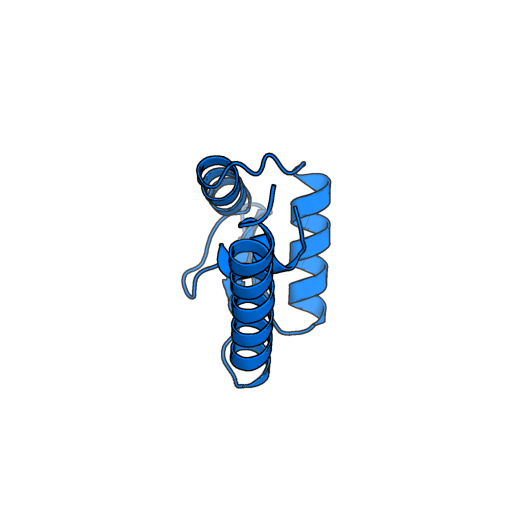 81 ARG A C 1
ATOM 634 O O . ARG A 1 81 ? 15.461 -11.506 2.798 1.00 76.12 81 ARG A O 1
ATOM 641 N N . SER A 1 82 ? 13.329 -12.141 3.095 1.00 73.12 82 SER A N 1
ATOM 642 C CA . SER A 1 82 ? 13.529 -13.521 2.635 1.00 73.12 82 SER A CA 1
ATOM 643 C C . SER A 1 82 ? 13.919 -13.583 1.159 1.00 73.12 82 SER A C 1
ATOM 645 O O . SER A 1 82 ? 14.771 -14.387 0.789 1.00 73.12 82 SER A O 1
ATOM 647 N N . ALA A 1 83 ? 13.366 -12.706 0.312 1.00 65.44 83 ALA A N 1
ATOM 648 C CA . ALA A 1 83 ? 13.774 -12.621 -1.090 1.00 65.44 83 ALA A CA 1
ATOM 649 C C . ALA A 1 83 ? 15.252 -12.213 -1.229 1.00 65.44 83 ALA A C 1
ATOM 651 O O . ALA A 1 83 ? 15.979 -12.815 -2.020 1.00 65.44 83 ALA A O 1
ATOM 652 N N . ILE A 1 84 ? 15.719 -11.263 -0.411 1.00 63.44 84 ILE A N 1
ATOM 653 C CA . ILE A 1 84 ? 17.125 -10.832 -0.379 1.00 63.44 84 ILE A CA 1
ATOM 654 C C . ILE A 1 84 ? 18.037 -11.958 0.136 1.00 63.44 84 ILE A C 1
ATOM 656 O O . ILE A 1 84 ? 19.088 -12.202 -0.452 1.00 63.44 84 ILE A O 1
ATOM 660 N N . SER A 1 85 ? 17.636 -12.693 1.181 1.00 61.06 85 SER A N 1
ATOM 661 C CA . SER A 1 85 ? 18.461 -13.784 1.728 1.00 61.06 85 SER A CA 1
ATOM 662 C C . SER A 1 85 ? 18.518 -15.018 0.818 1.00 61.06 85 SER A C 1
ATOM 664 O O . SER A 1 85 ? 19.477 -15.782 0.889 1.00 61.06 85 SER A O 1
ATOM 666 N N . SER A 1 86 ? 17.516 -15.221 -0.044 1.00 59.66 86 SER A N 1
ATOM 667 C CA . SER A 1 86 ? 17.487 -16.316 -1.026 1.00 59.66 86 SER A CA 1
ATOM 668 C C . SER A 1 86 ? 18.273 -16.037 -2.317 1.00 59.66 86 SER A C 1
ATOM 670 O O . SER A 1 86 ? 18.534 -16.965 -3.075 1.00 59.66 86 SER A O 1
ATOM 672 N N . GLY A 1 87 ? 18.684 -14.785 -2.562 1.00 52.12 87 GLY A N 1
ATOM 673 C CA . GLY A 1 87 ? 19.435 -14.375 -3.759 1.00 52.12 87 GLY A CA 1
ATOM 674 C C . GLY A 1 87 ? 20.955 -14.560 -3.676 1.00 52.12 87 GLY A C 1
ATOM 675 O O . GLY A 1 87 ? 21.661 -14.227 -4.621 1.00 52.12 87 GLY A O 1
ATOM 676 N N . GLY A 1 88 ? 21.474 -15.078 -2.559 1.00 47.94 88 GLY A N 1
ATOM 677 C CA . GLY A 1 88 ? 22.897 -15.349 -2.342 1.00 47.94 88 GLY A CA 1
ATOM 678 C C . GLY A 1 88 ? 23.261 -16.823 -2.521 1.00 47.94 88 GLY A C 1
ATOM 679 O O . GLY A 1 88 ? 23.781 -17.430 -1.589 1.00 47.94 88 GLY A O 1
ATOM 680 N N . ARG A 1 89 ? 22.949 -17.429 -3.672 1.00 47.53 89 ARG A N 1
ATOM 681 C CA . ARG A 1 89 ? 23.543 -18.706 -4.114 1.00 47.53 89 ARG A CA 1
ATOM 682 C C . ARG A 1 89 ? 23.247 -18.947 -5.594 1.00 47.53 89 ARG A C 1
ATOM 684 O O . ARG A 1 89 ? 22.195 -19.482 -5.917 1.00 47.53 89 ARG A O 1
ATOM 691 N N . THR A 1 90 ? 24.168 -18.500 -6.443 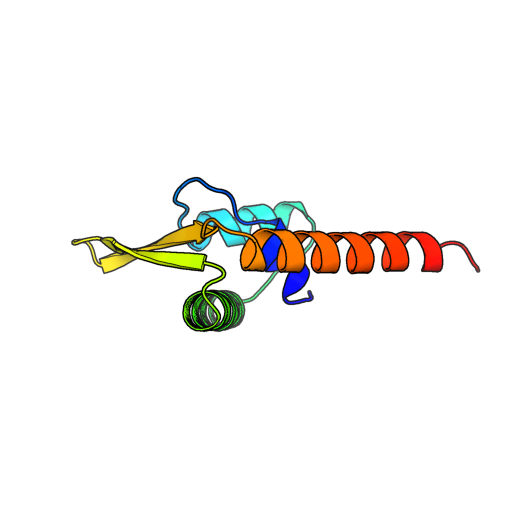1.00 44.12 90 THR A N 1
ATOM 692 C CA . THR A 1 90 ? 24.889 -19.244 -7.502 1.00 44.12 90 THR A CA 1
ATOM 693 C C . THR A 1 90 ? 25.667 -18.245 -8.333 1.00 44.12 90 THR A C 1
ATOM 695 O O . THR A 1 90 ? 25.019 -17.290 -8.817 1.00 44.12 90 THR A O 1
#

Sequence (90 aa):
MKANDVLLCLSLEEQRQSDIRDRLTKRGHVPSMAYLRKTLRKFAADGLVVMRKAENGGCFYRLAEGEAVEAALDSAWDTQRSAISSGGRT

Secondary structure (DSSP, 8-state):
--HHHHHTT--SS-EEHHHHHHHHHHTT----HHHHHHHHHHHHHTTSEEEEE-TTS-EEEEE--SHHHHHHHHHHHHHHHHHHHHT---

pLDDT: mean 85.05, std 10.39, range [44.12, 93.0]